Protein AF-A0A3B0TWB7-F1 (afdb_monomer_lite)

Sequence (152 aa):
MKLKLKNKLPFIIIITIITLISINYITKFNDFSLVLTNAEKLRKQHEYFLKNSPFKKTLSLTRKERIEQGLPPNKYYEREWELTMNPATGKPEPNKILALQKRLKNKSLSKRNPGDAVDNSWVDRGPNNVGGRTRIVLFDPNDATNKRVFAG

Foldseek 3Di:
DDDDDDPCVVVVVVVVVVVVVVVVVVVVVVVVPCPDDPVRVLVVQLVVLLVVPPCVVVVPDALVVCVVVVHHSDCVVVVVQSVQADSVPSGHDVVVVVVVVVVVVVVVPVPDDQCRDPVRHDDDDDDPPDDDDWDDKDFDPPDPVSPDIDTD

pLDDT: mean 86.31, std 11.99, range [40.97, 97.25]

Organism: NCBI:txid652676

Secondary structure (DSSP, 8-state):
--------HHHHHHHHHHHHHHHHHHHHHHHHT----HHHHHHHHHHHHHHT-TTTTGGG--HHHHHHTT--S--HHHHHHHHT--TTTSS--HHHHHHHHHHHHHH----PPTTSSGGG-----S-TT-------EEE-TT-TTS--EEE-

Radius of gyration: 33.61 Å; chains: 1; bounding box: 77×84×70 Å

Structure (mmCIF, N/CA/C/O backbone):
data_AF-A0A3B0TWB7-F1
#
_entry.id   AF-A0A3B0TWB7-F1
#
loop_
_atom_site.group_PDB
_atom_site.id
_atom_site.type_symbol
_atom_site.label_atom_id
_atom_site.label_alt_id
_atom_site.label_comp_id
_atom_site.label_asym_id
_atom_site.label_entity_id
_atom_site.label_seq_id
_atom_site.pdbx_PDB_ins_code
_atom_site.Cartn_x
_atom_site.Cartn_y
_atom_site.Cartn_z
_atom_site.occupancy
_atom_site.B_iso_or_equiv
_atom_site.auth_seq_id
_atom_site.auth_comp_id
_atom_site.auth_asym_id
_atom_site.auth_atom_id
_atom_site.pdbx_PDB_model_num
ATOM 1 N N . MET A 1 1 ? 52.097 52.383 41.045 1.00 40.97 1 MET A N 1
ATOM 2 C CA . MET A 1 1 ? 50.775 52.867 40.588 1.00 40.97 1 MET A CA 1
ATOM 3 C C . MET A 1 1 ? 49.817 51.674 40.521 1.00 40.97 1 MET A C 1
ATOM 5 O O . MET A 1 1 ? 49.903 50.894 39.586 1.00 40.97 1 MET A O 1
ATOM 9 N N . LYS A 1 2 ? 49.010 51.423 41.567 1.00 43.78 2 LYS A N 1
ATOM 10 C CA . LYS A 1 2 ? 48.137 50.232 41.645 1.00 43.78 2 LYS A CA 1
ATOM 11 C C . LYS A 1 2 ? 46.812 50.519 40.926 1.00 43.78 2 LYS A C 1
ATOM 13 O O . LYS A 1 2 ? 46.026 51.340 41.391 1.00 43.78 2 LYS A O 1
ATOM 18 N N . LEU A 1 3 ? 46.587 49.875 39.781 1.00 47.31 3 LEU A N 1
ATOM 19 C CA . LEU A 1 3 ? 45.337 49.954 39.021 1.00 47.31 3 LEU A CA 1
ATOM 20 C C . LEU A 1 3 ? 44.172 49.405 39.864 1.00 47.31 3 LEU A C 1
ATOM 22 O O . LEU A 1 3 ? 44.149 48.225 40.207 1.00 47.31 3 LEU A O 1
ATOM 26 N N . LYS A 1 4 ? 43.198 50.260 40.207 1.00 56.28 4 LYS A N 1
ATOM 27 C CA . LYS A 1 4 ? 41.945 49.847 40.859 1.00 56.28 4 LYS A CA 1
ATOM 28 C C . LYS A 1 4 ? 41.096 49.060 39.855 1.00 56.28 4 LYS A C 1
ATOM 30 O O . LYS A 1 4 ? 40.507 49.643 38.945 1.00 56.28 4 LYS A O 1
ATOM 35 N N . LEU A 1 5 ? 41.022 47.743 40.024 1.00 60.56 5 LEU A N 1
ATOM 36 C CA . LEU A 1 5 ? 40.057 46.896 39.325 1.00 60.56 5 LEU A CA 1
ATOM 37 C C . LEU A 1 5 ? 38.642 47.293 39.775 1.00 60.56 5 LEU A C 1
ATOM 39 O O . LEU A 1 5 ? 38.227 46.990 40.887 1.00 60.56 5 LEU A O 1
ATOM 43 N N . LYS A 1 6 ? 37.913 48.027 38.925 1.00 66.00 6 LYS A N 1
ATOM 44 C CA . LYS A 1 6 ? 36.485 48.323 39.130 1.00 66.00 6 LYS A CA 1
ATOM 45 C C . LYS A 1 6 ? 35.707 47.000 39.187 1.00 66.00 6 LYS A C 1
ATOM 47 O O . LYS A 1 6 ? 35.928 46.150 38.328 1.00 66.00 6 LYS A O 1
ATOM 52 N N . ASN A 1 7 ? 34.803 46.840 40.156 1.00 68.31 7 ASN A N 1
ATOM 53 C CA . ASN A 1 7 ? 33.986 45.635 40.363 1.00 68.31 7 ASN A CA 1
ATOM 54 C C . ASN A 1 7 ? 33.215 45.260 39.081 1.00 68.31 7 ASN A C 1
ATOM 56 O O . ASN A 1 7 ? 32.180 45.849 38.783 1.00 68.31 7 ASN A O 1
ATOM 60 N N . LYS A 1 8 ? 33.723 44.290 38.306 1.00 72.25 8 LYS A N 1
ATOM 61 C CA . LYS A 1 8 ? 33.143 43.863 37.014 1.00 72.25 8 LYS A CA 1
ATOM 62 C C . LYS A 1 8 ? 32.060 42.782 37.138 1.00 72.25 8 LYS A C 1
ATOM 64 O O . LYS A 1 8 ? 31.495 42.369 36.132 1.00 72.25 8 LYS A O 1
ATOM 69 N N . LEU A 1 9 ? 31.733 42.374 38.366 1.00 76.06 9 LEU A N 1
ATOM 70 C CA . LEU A 1 9 ? 30.672 41.416 38.698 1.00 76.06 9 LEU A CA 1
ATOM 71 C C . LEU A 1 9 ? 29.311 41.686 38.021 1.00 76.06 9 LEU A C 1
ATOM 73 O O . LEU A 1 9 ? 28.789 40.752 37.416 1.00 76.06 9 LEU A O 1
ATOM 77 N N . PRO A 1 10 ? 28.739 42.910 38.031 1.00 79.44 10 PRO A N 1
ATOM 78 C CA . PRO A 1 10 ? 27.436 43.138 37.399 1.00 79.44 10 PRO A CA 1
ATOM 79 C C . PRO A 1 10 ? 27.488 42.970 35.874 1.00 79.44 10 PRO A C 1
ATOM 81 O O . PRO A 1 10 ? 26.530 42.505 35.269 1.00 79.44 10 PRO A O 1
ATOM 84 N N . PHE A 1 11 ? 28.627 43.278 35.248 1.00 82.06 11 PHE A N 1
ATOM 85 C CA . PHE A 1 11 ? 28.814 43.110 33.807 1.00 82.06 11 PHE A CA 1
ATOM 86 C C . PHE A 1 11 ? 28.896 41.628 33.414 1.00 82.06 11 PHE A C 1
ATOM 88 O O . PHE A 1 11 ? 28.329 41.226 32.403 1.00 82.06 11 PHE A O 1
ATOM 95 N N . ILE A 1 12 ? 29.536 40.802 34.250 1.00 85.25 12 ILE A N 1
ATOM 96 C CA . ILE A 1 12 ? 29.606 39.347 34.054 1.00 85.25 12 ILE A CA 1
ATOM 97 C C . ILE A 1 12 ? 28.206 38.720 34.143 1.00 85.25 12 ILE A C 1
ATOM 99 O O . ILE A 1 12 ? 27.867 37.896 33.301 1.00 85.25 12 ILE A O 1
ATOM 103 N N . ILE A 1 13 ? 27.370 39.155 35.094 1.00 87.75 13 ILE A N 1
ATOM 104 C CA . ILE A 1 13 ? 25.992 38.652 35.262 1.00 87.75 13 ILE A CA 1
ATOM 105 C C . ILE A 1 13 ? 25.107 39.009 34.057 1.00 87.75 13 ILE A C 1
ATOM 107 O O . ILE A 1 13 ? 24.306 38.200 33.599 1.00 87.75 13 ILE A O 1
ATOM 111 N N . ILE A 1 14 ? 25.260 40.213 33.504 1.00 90.00 14 ILE A N 1
ATOM 112 C CA . ILE A 1 14 ? 24.505 40.623 32.311 1.00 90.00 14 ILE A CA 1
ATOM 113 C C . ILE A 1 14 ? 24.912 39.773 31.101 1.00 90.00 14 ILE A C 1
ATOM 115 O O . ILE A 1 14 ? 24.049 39.314 30.355 1.00 90.00 14 ILE A O 1
ATOM 119 N N . ILE A 1 15 ? 26.211 39.504 30.934 1.00 89.75 15 ILE A N 1
ATOM 120 C CA . ILE A 1 15 ? 26.707 38.645 29.851 1.00 89.75 15 ILE A CA 1
ATOM 121 C C . ILE A 1 15 ? 26.161 37.223 29.988 1.00 89.75 15 ILE A C 1
ATOM 123 O O . ILE A 1 15 ? 25.708 36.668 28.991 1.00 89.75 15 ILE A O 1
ATOM 127 N N . THR A 1 16 ? 26.148 36.640 31.191 1.00 89.12 16 THR A N 1
ATOM 128 C CA . THR A 1 16 ? 25.631 35.275 31.386 1.00 89.12 16 THR A CA 1
ATOM 129 C C . THR A 1 16 ? 24.128 35.170 31.139 1.00 89.12 16 THR A C 1
ATOM 131 O O . THR A 1 16 ? 23.659 34.156 30.631 1.00 89.12 16 THR A O 1
ATOM 134 N N . ILE A 1 17 ? 23.358 36.218 31.441 1.00 93.38 17 ILE A N 1
ATOM 135 C CA . ILE A 1 17 ? 21.926 36.271 31.118 1.00 93.38 17 ILE A CA 1
ATOM 136 C C . ILE A 1 17 ? 21.720 36.351 29.601 1.00 93.38 17 ILE A C 1
ATOM 138 O O . ILE A 1 17 ? 20.901 35.614 29.052 1.00 93.38 17 ILE A O 1
ATOM 142 N N . ILE A 1 18 ? 22.486 37.198 28.908 1.00 93.19 18 ILE A N 1
ATOM 143 C CA . ILE A 1 18 ? 22.403 37.337 27.447 1.00 93.19 18 ILE A CA 1
ATOM 144 C C . ILE A 1 18 ? 22.780 36.024 26.753 1.00 93.19 18 ILE A C 1
ATOM 146 O O . ILE A 1 18 ? 22.105 35.634 25.800 1.00 93.19 18 ILE A O 1
ATOM 150 N N . THR A 1 19 ? 23.805 35.312 27.235 1.00 90.69 19 THR A N 1
ATOM 151 C CA . THR A 1 19 ? 24.182 34.009 26.671 1.00 90.69 19 THR A CA 1
ATOM 152 C C . THR A 1 19 ? 23.124 32.940 26.932 1.00 90.69 19 THR A C 1
ATOM 154 O O . THR A 1 19 ? 22.844 32.142 26.044 1.00 90.69 19 THR A O 1
ATOM 157 N N . LEU A 1 20 ? 22.472 32.936 28.099 1.00 92.06 20 LEU A N 1
ATOM 158 C CA . LEU A 1 20 ? 21.366 32.009 28.364 1.00 92.06 20 LEU A CA 1
ATOM 159 C C . LEU A 1 20 ? 20.179 32.249 27.420 1.00 92.06 20 LEU A C 1
ATOM 161 O O . LEU A 1 20 ? 19.587 31.302 26.896 1.00 92.06 20 LEU A O 1
ATOM 165 N N . ILE A 1 21 ? 19.842 33.522 27.190 1.00 92.81 21 ILE A N 1
ATOM 166 C CA . ILE A 1 21 ? 18.754 33.922 26.292 1.00 92.81 21 ILE A CA 1
ATOM 167 C C . ILE A 1 21 ? 19.092 33.537 24.849 1.00 92.81 21 ILE A C 1
ATOM 169 O O . ILE A 1 21 ? 18.248 32.959 24.164 1.00 92.81 21 ILE A O 1
ATOM 173 N N . SER A 1 22 ? 20.317 33.799 24.387 1.00 88.44 22 SER A N 1
ATOM 174 C CA . SER A 1 22 ? 20.727 33.453 23.023 1.00 88.44 22 SER A CA 1
ATOM 175 C C . SER A 1 22 ? 20.748 31.941 22.792 1.00 88.44 22 SER A C 1
ATOM 177 O O . SER A 1 22 ? 20.265 31.490 21.755 1.00 88.44 22 SER A O 1
ATOM 179 N N . ILE A 1 23 ? 21.193 31.147 23.773 1.00 88.88 23 ILE A N 1
ATOM 180 C CA . ILE A 1 23 ? 21.118 29.679 23.720 1.00 88.88 23 ILE A CA 1
ATOM 181 C C . ILE A 1 23 ? 19.660 29.218 23.566 1.00 88.88 23 ILE A C 1
ATOM 183 O O . ILE A 1 23 ? 19.381 28.384 22.708 1.00 88.88 23 ILE A O 1
ATOM 187 N N . ASN A 1 24 ? 18.716 29.787 24.328 1.00 86.31 24 ASN A N 1
ATOM 188 C CA . ASN A 1 24 ? 17.293 29.431 24.225 1.00 86.31 24 ASN A CA 1
ATOM 189 C C . ASN A 1 24 ? 16.679 29.799 22.861 1.00 86.31 24 ASN A C 1
ATOM 191 O O . ASN A 1 24 ? 15.836 29.074 22.334 1.00 86.31 24 ASN A O 1
ATOM 195 N N . TYR A 1 25 ? 17.103 30.919 22.274 1.00 87.31 25 TYR A N 1
ATOM 196 C CA . TYR A 1 25 ? 16.681 31.306 20.928 1.00 87.31 25 TYR A CA 1
ATOM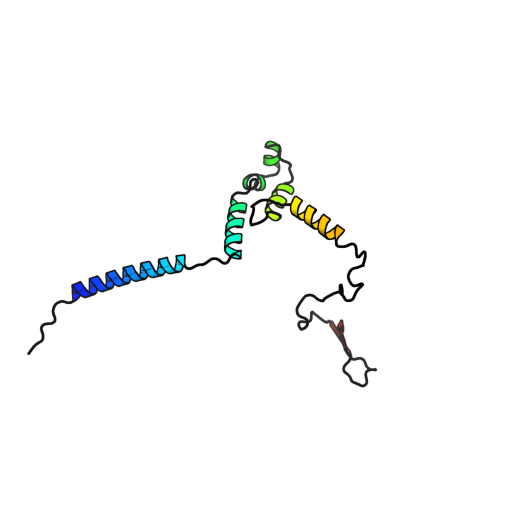 197 C C . TYR A 1 25 ? 17.237 30.360 19.857 1.00 87.31 25 TYR A C 1
ATOM 199 O O . TYR A 1 25 ? 16.494 29.960 18.962 1.00 87.31 25 TYR A O 1
ATOM 207 N N . ILE A 1 26 ? 18.510 29.963 19.961 1.00 81.75 26 ILE A N 1
ATOM 208 C CA . ILE A 1 26 ? 19.154 29.046 19.008 1.00 81.75 26 ILE A CA 1
ATOM 209 C C . ILE A 1 26 ? 18.497 27.660 19.047 1.00 81.75 26 ILE A C 1
ATOM 211 O O . ILE A 1 26 ? 18.241 27.082 17.991 1.00 81.75 26 ILE A O 1
ATOM 215 N N . THR A 1 27 ? 18.170 27.135 20.234 1.00 75.94 27 THR A N 1
ATOM 216 C CA . THR A 1 27 ? 17.497 25.829 20.343 1.00 75.94 27 THR A CA 1
ATOM 217 C C . THR A 1 27 ? 16.109 25.850 19.702 1.00 75.94 27 THR A C 1
ATOM 219 O O . THR A 1 27 ? 15.804 24.973 18.899 1.00 75.94 27 THR A O 1
ATOM 222 N N . LYS A 1 28 ? 15.306 26.896 19.942 1.00 72.75 28 LYS A N 1
ATOM 223 C CA . LYS A 1 28 ? 13.991 27.061 19.292 1.00 72.75 28 LYS A CA 1
ATOM 224 C C . LYS A 1 28 ? 14.082 27.285 17.779 1.00 72.75 28 LYS A C 1
ATOM 226 O O . LYS A 1 28 ? 13.198 26.852 17.044 1.00 72.75 28 LYS A O 1
ATOM 231 N N . PHE A 1 29 ? 15.123 27.968 17.303 1.00 71.00 29 PHE A N 1
ATOM 232 C CA . PHE A 1 29 ? 15.331 28.202 15.872 1.00 71.00 29 PHE A CA 1
ATOM 233 C C . PHE A 1 29 ? 15.679 26.908 15.121 1.00 71.00 29 PHE A C 1
ATOM 235 O O . PHE A 1 29 ? 15.183 26.686 14.017 1.00 71.00 29 PHE A O 1
ATOM 242 N N . ASN A 1 30 ? 16.468 26.022 15.737 1.00 61.38 30 ASN A N 1
ATOM 243 C CA . ASN A 1 30 ? 16.783 24.711 15.164 1.00 61.38 30 ASN A CA 1
ATOM 244 C C . ASN A 1 30 ? 15.559 23.785 15.081 1.00 61.38 30 ASN A C 1
ATOM 246 O O . ASN A 1 30 ? 15.433 23.041 14.112 1.00 61.38 30 ASN A O 1
ATOM 250 N N . ASP A 1 31 ? 14.622 23.870 16.027 1.00 60.62 31 ASP A N 1
ATOM 251 C CA . ASP A 1 31 ? 13.357 23.125 15.940 1.00 60.62 31 ASP A CA 1
ATOM 252 C C . ASP A 1 31 ? 12.472 23.610 14.773 1.00 60.62 31 ASP A C 1
ATOM 254 O O . ASP A 1 31 ? 11.747 22.823 14.160 1.00 60.62 31 ASP A O 1
ATOM 258 N N . PHE A 1 32 ? 12.548 24.901 14.426 1.00 59.62 32 PHE A N 1
ATOM 259 C CA . PHE A 1 32 ? 11.792 25.499 13.320 1.00 59.62 32 PHE A CA 1
ATOM 260 C C . PHE A 1 32 ? 12.385 25.176 11.937 1.00 59.62 32 PHE A C 1
ATOM 262 O O . PHE A 1 32 ? 11.650 25.111 10.951 1.00 59.62 32 PHE A O 1
ATOM 269 N N . SER A 1 33 ? 13.699 24.945 11.846 1.00 55.75 33 SER A N 1
ATOM 270 C CA . SER A 1 33 ? 14.398 24.707 10.574 1.00 55.75 33 SER A CA 1
ATOM 271 C C . SER A 1 33 ? 14.295 23.270 10.046 1.00 55.75 33 SER A C 1
ATOM 273 O O . SER A 1 33 ? 14.829 22.977 8.974 1.00 55.75 33 SER A O 1
ATOM 275 N N . LEU A 1 34 ? 13.544 22.387 10.718 1.00 60.06 34 LEU A N 1
ATOM 276 C CA . LEU A 1 34 ? 13.144 21.080 10.188 1.00 60.06 34 LEU A CA 1
ATOM 277 C C . LEU A 1 34 ? 12.151 21.257 9.028 1.00 60.06 34 LEU A C 1
ATOM 279 O O . LEU A 1 34 ? 10.943 21.037 9.154 1.00 60.06 34 LEU A O 1
ATOM 283 N N . VAL A 1 35 ? 12.668 21.655 7.864 1.00 66.50 35 VAL A N 1
ATOM 284 C CA . VAL A 1 35 ? 11.946 21.624 6.594 1.00 66.50 35 VAL A CA 1
ATOM 285 C C . VAL A 1 35 ? 11.651 20.162 6.284 1.00 66.50 35 VAL A C 1
ATOM 287 O O . VAL A 1 35 ? 12.447 19.464 5.663 1.00 66.50 35 VAL A O 1
ATOM 290 N N . LEU A 1 36 ? 10.496 19.689 6.756 1.00 71.75 36 LEU A N 1
ATOM 291 C CA . LEU A 1 36 ? 10.021 18.341 6.474 1.00 71.75 36 LEU A CA 1
ATOM 292 C C . LEU A 1 36 ? 10.003 18.135 4.964 1.00 71.75 36 LEU A C 1
ATOM 294 O O . LEU A 1 36 ? 9.422 18.936 4.215 1.00 71.75 36 LEU A O 1
ATOM 298 N N . THR A 1 37 ? 10.606 17.037 4.530 1.00 84.94 37 THR A N 1
ATOM 299 C CA . THR A 1 37 ? 10.509 16.591 3.145 1.00 84.94 37 THR A CA 1
ATOM 300 C C . THR A 1 37 ? 9.034 16.424 2.776 1.00 84.94 37 THR A C 1
ATOM 302 O O . THR A 1 37 ? 8.175 16.160 3.625 1.00 84.94 37 THR A O 1
ATOM 305 N N . ASN A 1 38 ? 8.704 16.550 1.489 1.00 86.50 38 ASN A N 1
ATOM 306 C CA . ASN A 1 38 ? 7.324 16.356 1.030 1.00 86.50 38 ASN A CA 1
ATOM 307 C C . ASN A 1 38 ? 6.764 14.984 1.457 1.00 86.50 38 ASN A C 1
ATOM 309 O O . ASN A 1 38 ? 5.586 14.877 1.793 1.00 86.50 38 ASN A O 1
ATOM 313 N N . ALA A 1 39 ? 7.621 13.959 1.526 1.00 88.44 39 ALA A N 1
ATOM 314 C CA . ALA A 1 39 ? 7.264 12.631 2.010 1.00 88.44 39 ALA A CA 1
ATOM 315 C C . ALA A 1 39 ? 6.906 12.620 3.506 1.00 88.44 39 ALA A C 1
ATOM 317 O O . ALA A 1 39 ? 5.908 12.016 3.893 1.00 88.44 39 ALA A O 1
ATOM 318 N N . GLU A 1 40 ? 7.668 13.302 4.362 1.00 91.50 40 GLU A N 1
ATOM 319 C CA . GLU A 1 40 ? 7.366 13.360 5.797 1.00 91.50 40 GLU A CA 1
ATOM 320 C C . GLU A 1 40 ? 6.112 14.185 6.093 1.00 91.50 40 GLU A C 1
ATOM 322 O O . GLU A 1 40 ? 5.321 13.801 6.955 1.00 91.50 40 GLU A O 1
ATOM 327 N N . LYS A 1 41 ? 5.883 15.276 5.349 1.00 92.06 41 LYS A N 1
ATOM 328 C CA . LYS A 1 41 ? 4.624 16.038 5.422 1.00 92.06 41 LYS A CA 1
ATOM 329 C C . LYS A 1 41 ? 3.432 15.140 5.099 1.00 92.06 41 LYS A C 1
ATOM 331 O O . LYS A 1 41 ? 2.472 15.094 5.866 1.00 92.06 41 LYS A O 1
ATOM 336 N N . LEU A 1 42 ? 3.536 14.370 4.015 1.00 94.38 42 LEU A N 1
ATOM 337 C CA . LEU A 1 42 ? 2.499 13.433 3.595 1.00 94.38 42 LEU A CA 1
ATOM 338 C C . LEU A 1 42 ? 2.283 12.309 4.623 1.00 94.38 42 LEU A C 1
ATOM 340 O O . LEU A 1 42 ? 1.146 11.931 4.890 1.00 94.38 42 LEU A O 1
ATOM 344 N N . ARG A 1 43 ? 3.350 11.810 5.262 1.00 94.31 43 ARG A N 1
ATOM 345 C CA . ARG A 1 43 ? 3.247 10.820 6.350 1.00 94.31 43 ARG A CA 1
ATOM 346 C C . ARG A 1 43 ? 2.532 11.381 7.575 1.00 94.31 43 ARG A C 1
ATOM 348 O O . ARG A 1 43 ? 1.644 10.711 8.091 1.00 94.31 43 ARG A O 1
ATOM 355 N N . LYS A 1 44 ? 2.867 12.601 8.011 1.00 95.00 44 LYS A N 1
ATOM 356 C CA . LYS A 1 44 ? 2.175 13.270 9.129 1.00 95.00 44 LYS A CA 1
ATOM 357 C C . LYS A 1 44 ? 0.694 13.489 8.821 1.00 95.00 44 LYS A C 1
ATOM 359 O O . LYS A 1 44 ? -0.160 13.261 9.674 1.00 95.00 44 LYS A O 1
ATOM 364 N N . GLN A 1 45 ? 0.383 13.887 7.590 1.00 95.81 45 GLN A N 1
ATOM 365 C CA . GLN A 1 45 ? -0.994 14.045 7.132 1.00 95.81 45 GLN A CA 1
ATOM 366 C C . GLN A 1 45 ? -1.752 12.708 7.136 1.00 95.81 45 GLN A C 1
ATOM 368 O O . GLN A 1 45 ? -2.867 12.626 7.648 1.00 95.81 45 GLN A O 1
ATOM 373 N N . HIS A 1 46 ? -1.132 11.640 6.634 1.00 96.56 46 HIS A N 1
ATOM 374 C CA . HIS A 1 46 ? -1.724 10.307 6.660 1.00 96.56 46 HIS A CA 1
ATOM 375 C C . HIS A 1 46 ? -1.934 9.786 8.088 1.00 96.56 46 HIS A C 1
ATOM 377 O O . HIS A 1 46 ? -2.989 9.238 8.393 1.00 96.56 46 HIS A O 1
ATOM 383 N N . GLU A 1 47 ? -0.977 10.015 8.990 1.00 96.50 47 GLU A N 1
ATOM 384 C CA . GLU A 1 47 ? -1.110 9.673 10.408 1.00 96.50 47 GLU A CA 1
ATOM 385 C C . GLU A 1 47 ? -2.315 10.379 11.043 1.00 96.50 47 GLU A C 1
ATOM 387 O O . GLU A 1 47 ? -3.092 9.759 11.774 1.00 96.50 47 GLU A O 1
ATOM 392 N N . TYR A 1 48 ? -2.510 11.662 10.728 1.00 96.81 48 TYR A N 1
ATOM 393 C CA . TYR A 1 48 ? -3.694 12.400 11.152 1.00 96.81 48 TYR A CA 1
ATOM 394 C C . TYR A 1 48 ? -4.984 11.756 10.618 1.00 96.81 48 TYR A C 1
ATOM 396 O O . TYR A 1 48 ? -5.930 11.572 11.386 1.00 96.81 48 TYR A O 1
ATOM 404 N N . PHE A 1 49 ? -5.031 11.347 9.348 1.00 97.25 49 PHE A N 1
ATOM 405 C CA . PHE A 1 49 ? -6.203 10.666 8.788 1.00 97.25 49 PHE A CA 1
ATOM 406 C C . PHE A 1 49 ? -6.486 9.310 9.444 1.00 97.25 49 PHE A C 1
ATOM 408 O O . PHE A 1 49 ? -7.641 9.011 9.733 1.00 97.25 49 PHE A O 1
ATOM 415 N N . LEU A 1 50 ? -5.456 8.523 9.765 1.00 95.00 50 LEU A N 1
ATOM 416 C CA . LEU A 1 50 ? -5.613 7.248 10.475 1.00 95.00 50 LEU A CA 1
ATOM 417 C C . LEU A 1 50 ? -6.132 7.432 11.908 1.00 95.00 50 LEU A C 1
ATOM 419 O O . LEU A 1 50 ? -6.912 6.614 12.402 1.00 95.00 50 LEU A O 1
ATOM 423 N N . LYS A 1 51 ? -5.719 8.505 12.595 1.00 95.31 51 LYS A N 1
ATOM 424 C CA . LYS A 1 51 ? -6.242 8.845 13.931 1.00 95.31 51 LYS A CA 1
ATOM 425 C C . LYS A 1 51 ? -7.712 9.265 13.878 1.00 95.31 51 LYS A C 1
ATOM 427 O O . LYS A 1 51 ? -8.462 8.927 14.788 1.00 95.31 51 LYS A O 1
ATOM 432 N N . ASN A 1 52 ? -8.120 9.939 12.803 1.00 95.38 52 ASN A N 1
ATOM 433 C CA . ASN A 1 52 ? -9.474 10.468 12.604 1.00 95.38 52 ASN A CA 1
ATOM 434 C C . ASN A 1 52 ? -10.323 9.619 11.639 1.00 95.38 52 ASN A C 1
ATOM 436 O O . ASN A 1 52 ? -11.276 10.115 11.039 1.00 95.38 52 ASN A O 1
ATOM 440 N N . SER A 1 53 ? -9.976 8.341 11.470 1.00 94.38 53 SER A N 1
ATOM 441 C CA . SER A 1 53 ? -10.702 7.420 10.596 1.00 94.38 53 SER A CA 1
ATOM 442 C C . SER A 1 53 ? -12.146 7.216 11.081 1.00 94.38 53 SER A C 1
ATOM 444 O O . SER A 1 53 ? -12.366 7.042 12.286 1.00 94.38 53 SER A O 1
ATOM 446 N N . PRO A 1 54 ? -13.138 7.158 10.169 1.00 93.44 54 PRO A N 1
ATOM 447 C CA . PRO A 1 54 ? -14.538 6.922 10.532 1.00 93.44 54 PRO A CA 1
ATOM 448 C C . PRO A 1 54 ? -14.752 5.568 11.223 1.00 93.44 54 PRO A C 1
ATOM 450 O O . PRO A 1 54 ? -15.699 5.412 11.990 1.00 93.44 54 PRO A O 1
ATOM 453 N N . PHE A 1 55 ? -13.854 4.604 10.998 1.00 94.69 55 PHE A N 1
ATOM 454 C CA . PHE A 1 55 ? -13.963 3.246 11.527 1.00 94.69 55 PHE A CA 1
ATOM 455 C C . PHE A 1 55 ? -13.095 2.994 12.763 1.00 94.69 55 PHE A C 1
ATOM 457 O O . PHE A 1 55 ? -13.065 1.881 13.286 1.00 94.69 55 PHE A O 1
ATOM 464 N N . LYS A 1 56 ? -12.413 4.021 13.292 1.00 93.25 56 LYS A N 1
ATOM 465 C CA . LYS A 1 56 ? -11.469 3.845 14.405 1.00 93.25 56 LYS A CA 1
ATOM 466 C C . LYS A 1 56 ? -12.115 3.205 15.637 1.00 93.25 56 LYS A C 1
ATOM 468 O O . LYS A 1 56 ? -11.506 2.354 16.279 1.00 93.25 56 LYS A O 1
ATOM 473 N N . LYS A 1 57 ? -13.355 3.606 15.937 1.00 92.75 57 LYS A N 1
ATOM 474 C CA . LYS A 1 57 ? -14.150 3.089 17.062 1.00 92.75 57 LYS A CA 1
ATOM 475 C C . LYS A 1 57 ? -14.761 1.718 16.767 1.00 92.75 57 LYS A C 1
ATOM 477 O O . LYS A 1 57 ? -14.803 0.870 17.649 1.00 92.75 57 LYS A O 1
ATOM 482 N N . THR A 1 58 ? -15.223 1.478 15.540 1.00 93.00 58 THR A N 1
ATOM 483 C CA . THR A 1 58 ? -15.893 0.220 15.166 1.00 93.00 58 THR A CA 1
ATOM 484 C C . THR A 1 58 ? -14.905 -0.936 14.987 1.00 93.00 58 THR A C 1
ATOM 486 O O . THR A 1 58 ? -15.258 -2.095 15.218 1.00 93.00 58 THR A O 1
ATOM 489 N N . LEU A 1 59 ? -13.647 -0.634 14.646 1.00 92.06 59 LEU A N 1
ATOM 490 C CA . LEU A 1 59 ? -12.563 -1.609 14.495 1.00 92.06 59 LEU A CA 1
ATOM 491 C C . LEU A 1 59 ? -12.128 -2.267 15.812 1.00 92.06 59 LEU A C 1
ATOM 493 O O . LEU A 1 59 ? -11.627 -3.401 15.776 1.00 92.06 59 LEU A O 1
ATOM 497 N N . SER A 1 60 ? -12.299 -1.581 16.948 1.00 93.12 60 SER A N 1
ATOM 498 C CA . SER A 1 60 ? -11.981 -2.101 18.286 1.00 93.12 60 SER A CA 1
ATOM 499 C C . SER A 1 60 ? -13.088 -2.960 18.894 1.00 93.12 60 SER A C 1
ATOM 501 O O . SER A 1 60 ? -12.819 -3.681 19.849 1.00 93.12 60 SER A O 1
ATOM 503 N N . LEU A 1 61 ? -14.303 -2.914 18.343 1.00 94.75 61 LEU A N 1
ATOM 504 C CA . LEU A 1 61 ? -15.437 -3.669 18.869 1.00 94.75 61 LEU A CA 1
ATOM 505 C C . LEU A 1 61 ? -15.249 -5.178 18.686 1.00 94.75 61 LEU A C 1
ATOM 507 O O . LEU A 1 61 ? -14.744 -5.664 17.664 1.00 94.75 61 LEU A O 1
ATOM 511 N N . THR A 1 62 ? -15.724 -5.925 19.672 1.00 94.94 62 THR A N 1
ATOM 512 C CA . THR A 1 62 ? -15.856 -7.377 19.618 1.00 94.94 62 THR A CA 1
ATOM 513 C C . THR A 1 62 ? -17.010 -7.785 18.702 1.00 94.94 62 THR A C 1
ATOM 515 O O . THR A 1 62 ? -17.886 -6.997 18.348 1.00 94.94 62 THR A O 1
ATOM 518 N N . ARG A 1 63 ? -17.052 -9.066 18.317 1.00 94.19 63 ARG A N 1
ATOM 519 C CA . ARG A 1 63 ? -18.132 -9.595 17.472 1.00 94.19 63 ARG A CA 1
ATOM 520 C C . ARG A 1 63 ? -19.524 -9.376 18.083 1.00 94.19 63 ARG A C 1
ATOM 522 O O . ARG A 1 63 ? -20.454 -9.127 17.326 1.00 94.19 63 ARG A O 1
ATOM 529 N N . LYS A 1 64 ? -19.663 -9.487 19.410 1.00 95.88 64 LYS A N 1
ATOM 530 C CA . LYS A 1 64 ? -20.950 -9.337 20.112 1.00 95.88 64 LYS A CA 1
ATOM 531 C C . LYS A 1 64 ? -21.446 -7.890 20.057 1.00 95.88 64 LYS A C 1
ATOM 533 O O . LYS A 1 64 ? -22.516 -7.652 19.513 1.00 95.88 64 LYS A O 1
ATOM 538 N N . GLU A 1 65 ? -20.609 -6.942 20.473 1.00 96.06 65 GLU A N 1
ATOM 539 C CA . GLU A 1 65 ? -20.923 -5.502 20.458 1.00 96.06 65 GLU A CA 1
ATOM 540 C C . GLU A 1 65 ? -21.271 -5.001 19.049 1.00 96.06 65 GLU A C 1
ATOM 542 O O . GLU A 1 65 ? -22.149 -4.162 18.871 1.00 96.06 65 GLU A O 1
ATOM 547 N N . ARG A 1 66 ? -20.610 -5.540 18.015 1.00 95.62 66 ARG A N 1
ATOM 548 C CA . ARG A 1 66 ? -20.932 -5.214 16.618 1.00 95.62 66 ARG A CA 1
ATOM 549 C C . ARG A 1 66 ? -22.338 -5.659 16.239 1.00 95.62 66 ARG A C 1
ATOM 551 O O . ARG A 1 66 ? -23.069 -4.873 15.650 1.00 95.62 66 ARG A O 1
ATOM 558 N N . ILE A 1 67 ? -22.713 -6.890 16.585 1.00 96.12 67 ILE A N 1
ATOM 559 C CA . ILE A 1 67 ? -24.053 -7.419 16.301 1.00 96.12 67 ILE A CA 1
ATOM 560 C C . ILE A 1 67 ? -25.116 -6.593 17.036 1.00 96.12 67 ILE A C 1
ATOM 562 O O . ILE A 1 67 ? -26.125 -6.242 16.433 1.00 96.12 67 ILE A O 1
ATOM 566 N N . GLU A 1 68 ? -24.863 -6.221 18.292 1.00 97.00 68 GLU A N 1
ATOM 567 C CA . GLU A 1 68 ? -25.752 -5.361 19.089 1.00 97.00 68 GLU A CA 1
ATOM 568 C C . GLU A 1 68 ? -25.957 -3.975 18.455 1.00 97.00 68 GLU A C 1
ATOM 570 O O . GLU A 1 68 ? -27.051 -3.423 18.510 1.00 97.00 68 GLU A O 1
ATOM 575 N N . GLN A 1 69 ? -24.930 -3.436 17.794 1.00 94.75 69 GLN A N 1
ATOM 576 C CA . GLN A 1 69 ? -24.991 -2.166 17.061 1.00 94.75 69 GLN A CA 1
ATOM 577 C C . GLN A 1 69 ? -25.500 -2.304 15.613 1.00 94.75 69 GLN A C 1
ATOM 579 O O . GLN A 1 69 ? -25.476 -1.331 14.861 1.00 94.75 69 GLN A O 1
ATOM 584 N N . GLY A 1 70 ? -25.925 -3.499 15.186 1.00 94.94 70 GLY A N 1
ATOM 585 C CA . GLY A 1 70 ? -26.368 -3.757 13.810 1.00 94.94 70 GLY A CA 1
ATOM 586 C C . GLY A 1 70 ? -25.239 -3.746 12.770 1.00 94.94 70 GLY A C 1
ATOM 587 O O . GLY A 1 70 ? -25.496 -3.661 11.570 1.00 94.94 70 GLY A O 1
ATOM 588 N N . LEU A 1 71 ? -23.982 -3.831 13.209 1.00 95.19 71 LEU A N 1
ATOM 589 C CA . LEU A 1 71 ? -22.810 -3.908 12.344 1.00 95.19 71 LEU A CA 1
ATOM 590 C C . LEU A 1 71 ? -22.530 -5.358 11.921 1.00 95.19 71 LEU A C 1
ATOM 592 O O . LEU A 1 71 ? -22.762 -6.302 12.683 1.00 95.19 71 LEU A O 1
ATOM 596 N N . PRO A 1 72 ? -21.941 -5.568 10.729 1.00 94.44 72 PRO A N 1
ATOM 597 C CA . PRO A 1 72 ? -21.544 -6.900 10.301 1.00 94.44 72 PRO A CA 1
ATOM 598 C C . PRO A 1 72 ? -20.494 -7.485 11.260 1.00 94.44 72 PRO A C 1
ATOM 600 O O . PRO A 1 72 ? -19.593 -6.763 11.703 1.00 94.44 72 PRO A O 1
ATOM 603 N N . PRO A 1 73 ? -20.528 -8.800 11.547 1.00 90.81 73 PRO A N 1
ATOM 604 C CA . PRO A 1 73 ? -19.584 -9.429 12.473 1.00 90.81 73 PRO A CA 1
ATOM 605 C C . PRO A 1 73 ? -18.134 -9.376 11.968 1.00 90.81 73 PRO A C 1
ATOM 607 O O . PRO A 1 73 ? -17.202 -9.389 12.771 1.00 90.81 73 PRO A O 1
ATOM 610 N N . ASN A 1 74 ? -17.933 -9.302 10.648 1.00 93.88 74 ASN A N 1
ATOM 611 C CA . ASN A 1 74 ? -16.620 -9.158 10.028 1.00 93.88 74 ASN A CA 1
ATOM 612 C C . ASN A 1 74 ? -16.306 -7.678 9.744 1.00 93.88 74 ASN A C 1
ATOM 614 O O . ASN A 1 74 ? -17.046 -7.008 9.030 1.00 93.88 74 ASN A O 1
ATOM 618 N N . LYS A 1 75 ? -15.162 -7.201 10.248 1.00 94.25 75 LYS A N 1
ATOM 619 C CA . LYS A 1 75 ? -14.644 -5.832 10.067 1.00 94.25 75 LYS A CA 1
ATOM 620 C C . LYS A 1 75 ? -13.769 -5.638 8.819 1.00 94.25 75 LYS A C 1
ATOM 622 O O . LYS A 1 75 ? -13.005 -4.682 8.745 1.00 94.25 75 LYS A O 1
ATOM 627 N N . TYR A 1 76 ? -13.825 -6.571 7.868 1.00 95.38 76 TYR A N 1
ATOM 628 C CA . TYR A 1 76 ? -12.975 -6.591 6.674 1.00 95.38 76 TYR A CA 1
ATOM 629 C C . TYR A 1 76 ? -12.995 -5.264 5.900 1.00 95.38 76 TYR A C 1
ATOM 631 O O . TYR A 1 76 ? -11.954 -4.635 5.765 1.00 95.38 76 TYR A O 1
ATOM 639 N N . TYR A 1 77 ? -14.167 -4.784 5.473 1.00 94.25 77 TYR A N 1
ATOM 640 C CA . TYR A 1 77 ? -14.261 -3.562 4.661 1.00 94.25 77 TYR A CA 1
ATOM 641 C C . TYR A 1 77 ? -13.813 -2.294 5.399 1.00 94.25 77 TYR A C 1
ATOM 643 O O . TYR A 1 77 ? -13.237 -1.396 4.792 1.00 94.25 77 TYR A O 1
ATOM 651 N N . GLU A 1 78 ? -14.025 -2.237 6.714 1.00 94.94 78 GLU A N 1
ATOM 652 C CA . GLU A 1 78 ? -13.545 -1.142 7.565 1.00 94.94 78 GLU A CA 1
ATOM 653 C C . GLU A 1 78 ? -12.013 -1.116 7.634 1.00 94.94 78 GLU A C 1
ATOM 655 O O . GLU A 1 78 ? -11.401 -0.051 7.610 1.00 94.94 78 GLU A O 1
ATOM 660 N N . ARG A 1 79 ? -11.380 -2.294 7.676 1.00 95.00 79 ARG A N 1
ATOM 661 C CA . ARG A 1 79 ? -9.920 -2.420 7.631 1.00 95.00 79 ARG A CA 1
ATOM 662 C C . ARG A 1 79 ? -9.377 -2.047 6.257 1.00 95.00 79 ARG A C 1
ATOM 664 O O . ARG A 1 79 ? -8.419 -1.286 6.172 1.00 95.00 79 ARG A O 1
ATOM 671 N N . GLU A 1 80 ? -10.002 -2.551 5.195 1.00 95.69 80 GLU A N 1
ATOM 672 C CA . GLU A 1 80 ? -9.617 -2.231 3.818 1.00 95.69 80 GLU A CA 1
ATOM 673 C C . GLU A 1 80 ? -9.692 -0.729 3.545 1.00 95.69 80 GLU A C 1
ATOM 675 O O . GLU A 1 80 ? -8.843 -0.193 2.836 1.00 95.69 80 GLU A O 1
ATOM 680 N N . TRP A 1 81 ? -10.646 -0.019 4.152 1.00 95.75 81 TRP A N 1
ATOM 681 C CA . TRP A 1 81 ? -10.710 1.437 4.067 1.00 95.75 81 TRP A CA 1
ATOM 682 C C . TRP A 1 81 ? -9.430 2.115 4.566 1.00 95.75 81 TRP A C 1
ATOM 684 O O . TRP A 1 81 ? -8.911 3.000 3.890 1.00 95.75 81 TRP A O 1
ATOM 694 N N . GLU A 1 82 ? -8.907 1.711 5.728 1.00 94.56 82 GLU A N 1
ATOM 695 C CA . GLU A 1 82 ? -7.673 2.284 6.284 1.00 94.56 82 GLU A CA 1
ATOM 696 C C . GLU A 1 82 ? -6.435 1.859 5.487 1.00 94.56 82 GLU A C 1
ATOM 698 O O . GLU A 1 82 ? -5.548 2.676 5.253 1.00 94.56 82 GLU A O 1
ATOM 703 N N . LEU A 1 83 ? -6.402 0.609 5.013 1.00 95.19 83 LEU A N 1
ATOM 704 C CA . LEU A 1 83 ? -5.286 0.053 4.241 1.00 95.19 83 LEU A CA 1
ATOM 705 C C . LEU A 1 83 ? -5.159 0.644 2.831 1.00 95.19 83 LEU A C 1
ATOM 707 O O . LEU A 1 83 ? -4.050 0.799 2.325 1.00 95.19 83 LEU A O 1
ATOM 711 N N . THR A 1 84 ? -6.281 0.973 2.192 1.00 95.69 84 THR A N 1
ATOM 712 C CA . THR A 1 84 ? -6.322 1.502 0.814 1.00 95.69 84 THR A CA 1
ATOM 713 C C . THR A 1 84 ? -6.478 3.024 0.758 1.00 95.69 84 THR A C 1
ATOM 715 O O . THR A 1 84 ? -6.628 3.608 -0.320 1.00 95.69 84 THR A O 1
ATOM 718 N N . MET A 1 85 ? -6.446 3.682 1.918 1.00 95.69 85 MET A N 1
ATOM 719 C CA . MET A 1 85 ? -6.583 5.123 2.051 1.00 95.69 85 MET A CA 1
ATOM 720 C C . MET A 1 85 ? -5.462 5.860 1.313 1.00 95.69 85 MET A C 1
ATOM 722 O O . MET A 1 85 ? -4.278 5.629 1.556 1.00 95.69 85 MET A O 1
ATOM 726 N N . ASN A 1 86 ? -5.822 6.826 0.468 1.00 96.06 86 ASN A N 1
ATOM 727 C CA . ASN A 1 86 ? -4.833 7.715 -0.125 1.00 96.06 86 ASN A CA 1
ATOM 728 C C . ASN A 1 86 ? -4.282 8.670 0.961 1.00 96.06 86 ASN A C 1
ATOM 730 O O . ASN A 1 86 ? -5.064 9.413 1.564 1.00 96.06 86 ASN A O 1
ATOM 734 N N . PRO A 1 87 ? -2.957 8.713 1.202 1.00 95.56 87 PRO A N 1
ATOM 735 C CA . PRO A 1 87 ? -2.358 9.549 2.243 1.00 95.56 87 PRO A CA 1
ATOM 736 C C . PRO A 1 87 ? -2.546 11.058 2.023 1.00 95.56 87 PRO A C 1
ATOM 738 O O . PRO A 1 87 ? -2.465 11.821 2.981 1.00 95.56 87 PRO A O 1
ATOM 741 N N . ALA A 1 88 ? -2.841 11.495 0.793 1.00 94.94 88 ALA A N 1
ATOM 742 C CA . ALA A 1 88 ? -3.112 12.895 0.470 1.00 94.94 88 ALA A CA 1
ATOM 743 C C . ALA A 1 88 ? -4.577 13.303 0.709 1.00 94.94 88 ALA A C 1
ATOM 745 O O . ALA A 1 88 ? -4.840 14.459 1.032 1.00 94.94 88 ALA A O 1
ATOM 746 N N . THR A 1 89 ? -5.538 12.388 0.543 1.00 94.50 89 THR A N 1
ATOM 747 C CA . THR A 1 89 ? -6.980 12.718 0.594 1.00 94.50 89 THR A CA 1
ATOM 748 C C . THR A 1 89 ? -7.721 12.099 1.777 1.00 94.50 89 THR A C 1
ATOM 750 O O . THR A 1 89 ? -8.850 12.496 2.063 1.00 94.50 89 THR A O 1
ATOM 753 N N . GLY A 1 90 ? -7.111 11.138 2.475 1.00 95.06 90 GLY A N 1
ATOM 754 C CA . GLY A 1 90 ? -7.695 10.482 3.644 1.00 95.06 90 GLY A CA 1
ATOM 755 C C . GLY A 1 90 ? -8.842 9.526 3.314 1.00 95.06 90 GLY A C 1
ATOM 756 O O . GLY A 1 90 ? -9.576 9.113 4.211 1.00 95.06 90 GLY A O 1
ATOM 757 N N . LYS A 1 91 ? -9.026 9.176 2.034 1.00 95.06 91 LYS A N 1
ATOM 758 C CA . LYS A 1 91 ? -10.088 8.277 1.564 1.00 95.06 91 LYS A CA 1
ATOM 759 C C . LYS A 1 91 ? -9.559 7.319 0.490 1.00 95.06 91 LYS A C 1
ATOM 761 O O . LYS A 1 91 ? -8.649 7.694 -0.254 1.00 95.06 91 LYS A O 1
ATOM 766 N N . PRO A 1 92 ? -10.109 6.101 0.374 1.00 95.69 92 PRO A N 1
ATOM 767 C CA . PRO A 1 92 ? -9.869 5.236 -0.776 1.00 95.69 92 PRO A CA 1
ATOM 768 C C . PRO A 1 92 ? -10.386 5.873 -2.071 1.00 95.69 92 PRO A C 1
ATOM 770 O O . PRO A 1 92 ? -11.430 6.526 -2.083 1.00 95.69 92 PRO A O 1
ATOM 773 N N . GLU A 1 93 ? -9.686 5.656 -3.185 1.00 96.12 93 GLU A N 1
ATOM 774 C CA . GLU A 1 93 ? -10.041 6.237 -4.492 1.00 96.12 93 GLU A CA 1
ATOM 775 C C . GLU A 1 93 ? -10.232 5.161 -5.583 1.00 96.12 93 GLU A C 1
ATOM 777 O O . GLU A 1 93 ? -9.569 5.205 -6.627 1.00 96.12 93 GLU A O 1
ATOM 782 N N . PRO A 1 94 ? -11.158 4.194 -5.399 1.00 94.62 94 PRO A N 1
ATOM 783 C CA . PRO A 1 94 ? -11.335 3.075 -6.331 1.00 94.62 94 PRO A CA 1
ATOM 784 C C . PRO A 1 94 ? -11.709 3.533 -7.747 1.00 94.62 94 PRO A C 1
ATOM 786 O O . PRO A 1 94 ? -11.275 2.937 -8.730 1.00 94.62 94 PRO A O 1
ATOM 789 N N . ASN A 1 95 ? -12.443 4.644 -7.876 1.00 94.81 95 ASN A N 1
ATOM 790 C CA . ASN A 1 95 ? -12.837 5.204 -9.171 1.00 94.81 95 ASN A CA 1
ATOM 791 C C . ASN A 1 95 ? -11.634 5.651 -10.014 1.00 94.81 95 ASN A C 1
ATOM 793 O O . ASN A 1 95 ? -11.629 5.453 -11.229 1.00 94.81 95 ASN A O 1
ATOM 797 N N . LYS A 1 96 ? -10.593 6.217 -9.383 1.00 94.94 96 LYS A N 1
ATOM 798 C CA . LYS A 1 96 ? -9.366 6.616 -10.092 1.00 94.94 96 LYS A CA 1
ATOM 799 C C . LYS A 1 96 ? -8.601 5.392 -10.583 1.00 94.94 96 LYS A C 1
ATOM 801 O O . LYS A 1 96 ? -8.134 5.388 -11.720 1.00 94.94 96 LYS A O 1
ATOM 806 N N . ILE A 1 97 ? -8.526 4.347 -9.755 1.00 92.69 97 ILE A N 1
ATOM 807 C CA . ILE A 1 97 ? -7.910 3.064 -10.121 1.00 92.69 97 ILE A CA 1
ATOM 808 C C . ILE A 1 97 ? -8.656 2.450 -11.309 1.00 92.69 97 ILE A C 1
ATOM 810 O O . ILE A 1 97 ? -8.033 2.096 -12.307 1.00 92.69 97 ILE A O 1
ATOM 814 N N . LEU A 1 98 ? -9.988 2.405 -11.255 1.00 95.50 98 LEU A N 1
ATOM 815 C CA . LEU A 1 98 ? -10.813 1.861 -12.332 1.00 95.50 98 LEU A CA 1
ATOM 816 C C . LEU A 1 98 ? -10.661 2.658 -13.637 1.00 95.50 98 LEU A C 1
ATOM 818 O O . LEU A 1 98 ? -10.530 2.074 -14.714 1.00 95.50 98 LEU A O 1
ATOM 822 N N . ALA A 1 99 ? -10.652 3.990 -13.562 1.00 95.44 99 ALA A N 1
ATOM 823 C CA . ALA A 1 99 ? -10.431 4.848 -14.724 1.00 95.44 99 ALA A CA 1
ATOM 824 C C . ALA A 1 99 ? -9.038 4.626 -15.334 1.00 95.44 99 ALA A C 1
ATOM 826 O O . ALA A 1 99 ? -8.903 4.516 -16.556 1.00 95.44 99 ALA A O 1
ATOM 827 N N . LEU A 1 100 ? -8.008 4.495 -14.491 1.00 92.88 100 LEU A N 1
ATOM 828 C CA . LEU A 1 100 ? -6.653 4.172 -14.925 1.00 92.88 100 LEU A CA 1
ATOM 829 C C . LEU A 1 100 ? -6.604 2.805 -15.612 1.00 92.88 100 LEU A C 1
ATOM 831 O O . LEU A 1 100 ? -6.059 2.711 -16.709 1.00 92.88 100 LEU A O 1
ATOM 835 N N . GLN A 1 101 ? -7.207 1.776 -15.016 1.00 90.38 101 GLN A N 1
ATOM 836 C CA . GLN A 1 101 ? -7.282 0.433 -15.594 1.00 90.38 101 GLN A CA 1
ATOM 837 C C . GLN A 1 101 ? -7.970 0.446 -16.960 1.00 90.38 101 GLN A C 1
ATOM 839 O O . GLN A 1 101 ? -7.436 -0.117 -17.912 1.00 90.38 101 GLN A O 1
ATOM 844 N N . LYS A 1 102 ? -9.106 1.143 -17.100 1.00 92.25 102 LYS A N 1
ATOM 845 C CA . LYS A 1 102 ? -9.792 1.307 -18.394 1.00 92.25 102 LYS A CA 1
ATOM 846 C C . LYS A 1 102 ? -8.890 1.989 -19.425 1.00 92.25 102 LYS A C 1
ATOM 848 O O . LYS A 1 102 ? -8.765 1.508 -20.548 1.00 92.25 102 LYS A O 1
ATOM 853 N N . ARG A 1 103 ? -8.209 3.072 -19.037 1.00 90.31 103 ARG A N 1
ATOM 854 C CA . ARG A 1 103 ? -7.271 3.790 -19.913 1.00 90.31 103 ARG A CA 1
ATOM 855 C C . ARG A 1 103 ? -6.098 2.908 -20.344 1.00 90.31 103 ARG A C 1
ATOM 857 O O . ARG A 1 103 ? -5.725 2.937 -21.511 1.00 90.31 103 ARG A O 1
ATOM 864 N N . LEU A 1 104 ? -5.516 2.143 -19.422 1.00 86.62 104 LEU A N 1
ATOM 865 C CA . LEU A 1 104 ? -4.406 1.234 -19.710 1.00 86.62 104 LEU A CA 1
ATOM 866 C C . LEU A 1 104 ? -4.851 0.067 -20.589 1.00 86.62 104 LEU A C 1
ATOM 868 O O . LEU A 1 104 ? -4.159 -0.243 -21.548 1.00 86.62 104 LEU A O 1
ATOM 872 N N . LYS A 1 105 ? -6.031 -0.511 -20.343 1.00 84.62 105 LYS A N 1
ATOM 873 C CA . LYS A 1 105 ? -6.612 -1.557 -21.194 1.00 84.62 105 LYS A CA 1
ATOM 874 C C . LYS A 1 105 ? -6.783 -1.081 -22.638 1.00 84.62 105 LYS A C 1
ATOM 876 O O . LYS A 1 105 ? -6.424 -1.806 -23.557 1.00 84.62 105 LYS A O 1
ATOM 881 N N . ASN A 1 106 ? -7.258 0.150 -22.832 1.00 78.44 106 ASN A N 1
ATOM 882 C CA . ASN A 1 106 ? -7.412 0.741 -24.165 1.00 78.44 106 ASN A CA 1
ATOM 883 C C . ASN A 1 106 ? -6.065 1.036 -24.851 1.00 78.44 106 ASN A C 1
ATOM 885 O O . ASN A 1 106 ? -5.998 1.044 -26.074 1.00 78.44 106 ASN A O 1
ATOM 889 N N . LYS A 1 107 ? -4.993 1.276 -24.082 1.00 75.44 107 LYS A N 1
ATOM 890 C CA . LYS A 1 107 ? -3.627 1.453 -24.610 1.00 75.44 107 LYS A CA 1
ATOM 891 C C . LYS A 1 107 ? -2.907 0.124 -24.855 1.00 75.44 107 LYS A C 1
ATOM 893 O O . LYS A 1 107 ? -2.088 0.034 -25.759 1.00 75.44 107 LYS A O 1
ATOM 898 N N . SER A 1 108 ? -3.233 -0.911 -24.085 1.00 64.06 108 SER A N 1
ATOM 899 C CA . SER A 1 108 ? -2.638 -2.252 -24.135 1.00 64.06 108 SER A CA 1
ATOM 900 C C . SER A 1 108 ? -3.187 -3.114 -25.284 1.00 64.06 108 SER A C 1
ATOM 902 O O . SER A 1 108 ? -3.291 -4.331 -25.153 1.00 64.06 108 SER A O 1
ATOM 904 N N . LEU A 1 109 ? -3.539 -2.512 -26.426 1.00 57.06 109 LEU A N 1
ATOM 905 C CA . LEU A 1 109 ? -3.994 -3.239 -27.623 1.00 57.06 109 LEU A CA 1
ATOM 906 C C . LEU A 1 109 ? -2.906 -4.135 -28.242 1.00 57.06 109 LEU A C 1
ATOM 908 O O . LEU A 1 109 ? -3.203 -4.957 -29.106 1.00 57.06 109 LEU A O 1
ATOM 912 N N . SER A 1 110 ? -1.668 -4.044 -27.756 1.00 60.78 110 SER A N 1
ATOM 913 C CA . SER A 1 110 ? -0.681 -5.112 -27.884 1.00 60.78 110 SER A CA 1
ATOM 914 C C . SER A 1 110 ? -1.150 -6.315 -27.051 1.00 60.78 110 SER A C 1
ATOM 916 O O . SER A 1 110 ? -0.862 -6.416 -25.862 1.00 60.78 110 SER A O 1
ATOM 918 N N . LYS A 1 111 ? -1.911 -7.234 -27.662 1.00 65.25 111 LYS A N 1
ATOM 919 C CA . LYS A 1 111 ? -2.303 -8.547 -27.101 1.00 65.25 111 LYS A CA 1
ATOM 920 C C . LYS A 1 111 ? -1.101 -9.500 -26.946 1.00 65.25 111 LYS A C 1
ATOM 922 O O . LYS A 1 111 ? -1.221 -10.696 -27.198 1.00 65.25 111 LYS A O 1
ATOM 927 N N . ARG A 1 112 ? 0.079 -8.973 -26.639 1.00 72.94 112 ARG A N 1
ATOM 928 C CA . ARG A 1 112 ? 1.323 -9.735 -26.609 1.00 72.94 112 ARG A CA 1
ATOM 929 C C . ARG A 1 112 ? 1.575 -10.225 -25.196 1.00 72.94 112 ARG A C 1
ATOM 931 O O . ARG A 1 112 ? 1.322 -9.511 -24.224 1.00 72.94 112 ARG A O 1
ATOM 938 N N . ASN A 1 113 ? 2.058 -11.454 -25.092 1.00 78.56 113 ASN A N 1
ATOM 939 C CA . ASN A 1 113 ? 2.428 -12.023 -23.806 1.00 78.56 113 ASN A CA 1
ATOM 940 C C . ASN A 1 113 ? 3.624 -11.241 -23.224 1.00 78.56 113 ASN A C 1
ATOM 942 O O . ASN A 1 113 ? 4.461 -10.741 -23.983 1.00 78.56 113 ASN A O 1
ATOM 946 N N . PRO A 1 114 ? 3.732 -11.108 -21.891 1.00 75.75 114 PRO A N 1
ATOM 947 C CA . PRO A 1 114 ? 4.932 -10.559 -21.265 1.00 75.75 114 PRO A CA 1
ATOM 948 C C . PRO A 1 114 ? 6.192 -11.308 -21.734 1.00 75.75 114 PRO A C 1
ATOM 950 O O . PRO A 1 114 ? 6.206 -12.539 -21.722 1.00 75.75 114 PRO A O 1
ATOM 953 N N . GLY A 1 115 ? 7.234 -10.586 -22.159 1.00 77.88 115 GLY A N 1
ATOM 954 C CA . GLY A 1 115 ? 8.477 -11.182 -22.668 1.00 77.88 115 GLY A CA 1
ATOM 955 C C . GLY A 1 115 ? 8.517 -11.488 -24.169 1.00 77.88 115 GLY A C 1
ATOM 956 O O . GLY A 1 115 ? 9.540 -11.964 -24.644 1.00 77.88 115 GLY A O 1
ATOM 957 N N . ASP A 1 116 ? 7.441 -11.237 -24.921 1.00 82.69 116 ASP A N 1
ATOM 958 C CA . ASP A 1 116 ? 7.333 -11.623 -26.341 1.00 82.69 116 ASP A CA 1
ATOM 959 C C . ASP A 1 116 ? 8.116 -10.718 -27.317 1.00 82.69 116 ASP A C 1
ATOM 961 O O . ASP A 1 116 ? 8.340 -11.072 -28.473 1.00 82.69 116 ASP A O 1
ATOM 965 N N . ALA A 1 117 ? 8.515 -9.521 -26.892 1.00 78.06 117 ALA A N 1
ATOM 966 C CA . ALA A 1 117 ? 9.148 -8.537 -27.764 1.00 78.06 117 ALA A CA 1
ATOM 967 C C . ALA A 1 117 ? 10.332 -7.858 -27.080 1.00 78.06 117 ALA A C 1
ATOM 969 O O . ALA A 1 117 ? 10.377 -7.764 -25.855 1.00 78.06 117 ALA A O 1
ATOM 970 N N . VAL A 1 118 ? 11.273 -7.345 -27.880 1.00 78.81 118 VAL A N 1
ATOM 971 C CA . VAL A 1 118 ? 12.485 -6.672 -27.383 1.00 78.81 118 VAL A CA 1
ATOM 972 C C . VAL A 1 118 ? 12.128 -5.478 -26.489 1.00 78.81 118 VAL A C 1
ATOM 974 O O . VAL A 1 118 ? 12.741 -5.295 -25.440 1.00 78.81 118 VAL A O 1
ATOM 977 N N . ASP A 1 119 ? 11.082 -4.729 -26.844 1.00 80.12 119 ASP A N 1
ATOM 978 C CA . ASP A 1 119 ? 10.533 -3.601 -26.080 1.00 80.12 119 ASP A CA 1
ATOM 979 C C . ASP A 1 119 ? 9.726 -4.011 -24.829 1.00 80.12 119 ASP A C 1
ATOM 981 O O . ASP A 1 119 ? 9.334 -3.151 -24.043 1.00 80.12 119 ASP A O 1
ATOM 985 N N . ASN A 1 120 ? 9.509 -5.312 -24.609 1.00 78.38 120 ASN A N 1
ATOM 986 C CA . ASN A 1 120 ? 8.805 -5.878 -23.455 1.00 78.38 120 ASN A CA 1
ATOM 987 C C . ASN A 1 120 ? 9.522 -7.121 -22.897 1.00 78.38 120 ASN A C 1
ATOM 989 O O . ASN A 1 120 ? 8.882 -8.111 -22.532 1.00 78.38 120 ASN A O 1
ATOM 993 N N . SER A 1 121 ? 10.854 -7.096 -22.878 1.00 84.31 121 SER A N 1
ATOM 994 C CA . SER A 1 121 ? 11.658 -8.223 -22.400 1.00 84.31 121 SER A CA 1
ATOM 995 C C . SER A 1 121 ? 11.581 -8.346 -20.878 1.00 84.31 121 SER A C 1
ATOM 997 O O . SER A 1 121 ? 11.496 -7.343 -20.164 1.00 84.31 121 SER A O 1
ATOM 999 N N . TRP A 1 12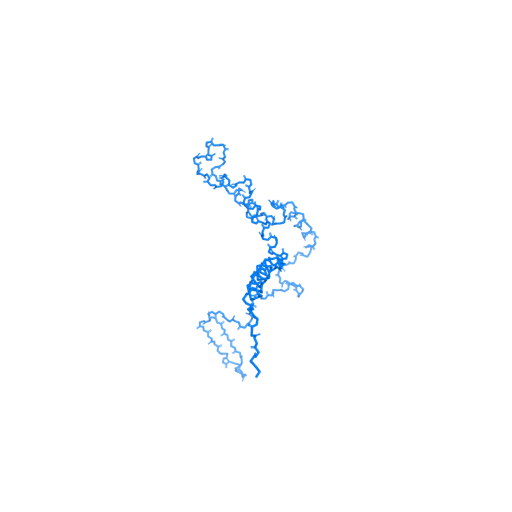2 ? 11.642 -9.578 -20.365 1.00 85.94 122 TRP A N 1
ATOM 1000 C CA . TRP A 1 122 ? 11.819 -9.801 -18.932 1.00 85.94 122 TRP A CA 1
ATOM 1001 C C . TRP A 1 122 ? 13.141 -9.177 -18.482 1.00 85.94 122 TRP A C 1
ATOM 1003 O O . TRP A 1 122 ? 14.182 -9.408 -19.093 1.00 85.94 122 TRP A O 1
ATOM 1013 N N . VAL A 1 123 ? 13.082 -8.372 -17.423 1.00 86.81 123 VAL A N 1
ATOM 1014 C CA . VAL A 1 123 ? 14.257 -7.756 -16.806 1.00 86.81 123 VAL A CA 1
ATOM 1015 C C . VAL A 1 123 ? 14.378 -8.241 -15.373 1.00 86.81 123 VAL A C 1
ATOM 1017 O O . VAL A 1 123 ? 13.425 -8.148 -14.592 1.00 86.81 123 VAL A O 1
ATOM 1020 N N . ASP A 1 124 ? 15.555 -8.749 -15.027 1.00 85.06 124 ASP A N 1
ATOM 1021 C CA . ASP A 1 124 ? 15.832 -9.204 -13.673 1.00 85.06 124 ASP A CA 1
ATOM 1022 C C . ASP A 1 124 ? 15.761 -8.035 -12.690 1.00 85.06 124 ASP A C 1
ATOM 1024 O O . ASP A 1 124 ? 16.162 -6.899 -12.967 1.00 85.06 124 ASP A O 1
ATOM 1028 N N . ARG A 1 125 ? 15.207 -8.312 -11.511 1.00 84.69 125 ARG A N 1
ATOM 1029 C CA . ARG A 1 125 ? 15.044 -7.331 -10.440 1.00 84.69 125 ARG A CA 1
ATOM 1030 C C . ARG A 1 125 ? 15.985 -7.691 -9.304 1.00 84.69 125 ARG A C 1
ATOM 1032 O O . ARG A 1 125 ? 15.839 -8.742 -8.693 1.00 84.69 125 ARG A O 1
ATOM 1039 N N . GLY A 1 126 ? 16.887 -6.772 -8.980 1.00 82.81 126 GLY A N 1
ATOM 1040 C CA . GLY A 1 126 ? 17.798 -6.891 -7.846 1.00 82.81 126 GLY A CA 1
ATOM 1041 C C . GLY A 1 126 ? 19.266 -6.769 -8.251 1.00 82.81 126 GLY A C 1
ATOM 1042 O O . GLY A 1 126 ? 19.568 -6.543 -9.424 1.00 82.81 126 GLY A O 1
ATOM 1043 N N . PRO A 1 127 ? 20.183 -6.868 -7.278 1.00 84.81 127 PRO A N 1
ATOM 1044 C CA . PRO A 1 127 ? 21.611 -6.871 -7.553 1.00 84.81 127 PRO A CA 1
ATOM 1045 C C . PRO A 1 127 ? 21.983 -8.106 -8.378 1.00 84.81 127 PRO A C 1
ATOM 1047 O O . PRO A 1 127 ? 21.761 -9.234 -7.951 1.00 84.81 127 PRO A O 1
ATOM 1050 N N . ASN A 1 128 ? 22.595 -7.896 -9.539 1.00 83.62 128 ASN A N 1
ATOM 1051 C CA . ASN A 1 128 ? 23.131 -8.965 -10.388 1.00 83.62 128 ASN A CA 1
ATOM 1052 C C . ASN A 1 128 ? 24.501 -9.484 -9.907 1.00 83.62 128 ASN A C 1
ATOM 1054 O O . ASN A 1 128 ? 25.109 -10.329 -10.556 1.00 83.62 128 ASN A O 1
ATOM 1058 N N . ASN A 1 129 ? 24.994 -8.962 -8.781 1.00 82.69 129 ASN A N 1
ATOM 1059 C CA . ASN A 1 129 ? 26.273 -9.314 -8.171 1.00 82.69 129 ASN A CA 1
ATOM 1060 C C . ASN A 1 129 ? 26.127 -10.023 -6.813 1.00 82.69 129 ASN A C 1
ATOM 1062 O O . ASN A 1 129 ? 27.133 -10.272 -6.152 1.00 82.69 129 ASN A O 1
ATOM 1066 N N . VAL A 1 130 ? 24.900 -10.337 -6.383 1.00 80.50 130 VAL A N 1
ATOM 1067 C CA . VAL A 1 130 ? 24.638 -11.096 -5.154 1.00 80.50 130 VAL A CA 1
ATOM 1068 C C . VAL A 1 130 ? 23.937 -12.395 -5.529 1.00 80.50 130 VAL A C 1
ATOM 1070 O O . VAL A 1 130 ? 22.785 -12.394 -5.955 1.00 80.50 130 VAL A O 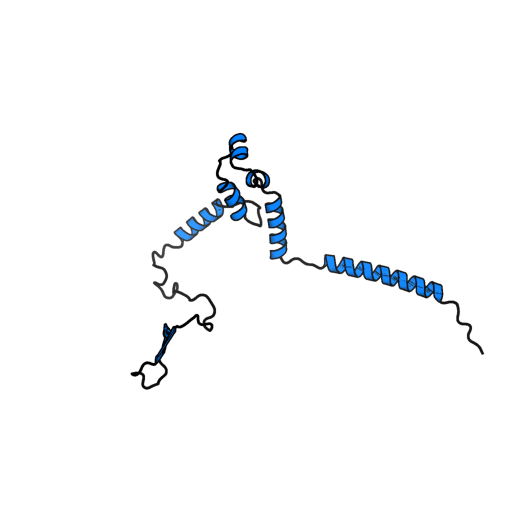1
ATOM 1073 N N . GLY A 1 131 ? 24.647 -13.512 -5.376 1.00 78.50 131 GLY A N 1
ATOM 1074 C CA . GLY A 1 131 ? 24.081 -14.847 -5.551 1.00 78.50 131 GLY A CA 1
ATOM 1075 C C . GLY A 1 131 ? 23.264 -15.288 -4.334 1.00 78.50 131 GLY A C 1
ATOM 1076 O O . GLY A 1 131 ? 23.550 -14.903 -3.200 1.00 78.50 131 GLY A O 1
ATOM 1077 N N . GLY A 1 132 ? 22.250 -16.121 -4.568 1.00 83.88 132 GLY A N 1
ATOM 1078 C CA . GLY A 1 132 ? 21.590 -16.883 -3.508 1.00 83.88 132 GLY A CA 1
ATOM 1079 C C . GLY A 1 132 ? 22.431 -18.081 -3.049 1.00 83.88 132 GLY A C 1
ATOM 1080 O O . GLY A 1 132 ? 23.609 -18.214 -3.377 1.00 83.88 132 GLY A O 1
ATOM 1081 N N . ARG A 1 133 ? 21.813 -18.999 -2.300 1.00 89.19 133 ARG A N 1
ATOM 1082 C CA . ARG A 1 133 ? 22.458 -20.265 -1.923 1.00 89.19 133 ARG A CA 1
ATOM 1083 C C . ARG A 1 133 ? 22.491 -21.224 -3.117 1.00 89.19 133 ARG A C 1
ATOM 1085 O O . ARG A 1 133 ? 21.471 -21.838 -3.417 1.00 89.19 133 ARG A O 1
ATOM 1092 N N . THR A 1 134 ? 23.667 -21.406 -3.702 1.00 88.25 134 THR A N 1
ATOM 1093 C CA . THR A 1 134 ? 23.962 -22.419 -4.730 1.00 88.25 134 THR A CA 1
ATOM 1094 C C . THR A 1 134 ? 24.508 -23.684 -4.067 1.00 88.25 134 THR A C 1
ATOM 1096 O O . THR A 1 134 ? 25.364 -23.590 -3.187 1.00 88.25 134 THR A O 1
ATOM 1099 N N . ARG A 1 135 ? 24.009 -24.868 -4.433 1.00 90.69 135 ARG A N 1
ATOM 1100 C CA . ARG A 1 135 ? 24.428 -26.148 -3.831 1.00 90.69 135 ARG A CA 1
ATOM 1101 C C . ARG A 1 135 ? 25.512 -26.843 -4.634 1.00 90.69 135 ARG A C 1
ATOM 1103 O O . ARG A 1 135 ? 26.354 -27.513 -4.044 1.00 90.69 135 ARG A O 1
ATOM 1110 N N . ILE A 1 136 ? 25.458 -26.727 -5.956 1.00 92.12 136 ILE A N 1
ATOM 111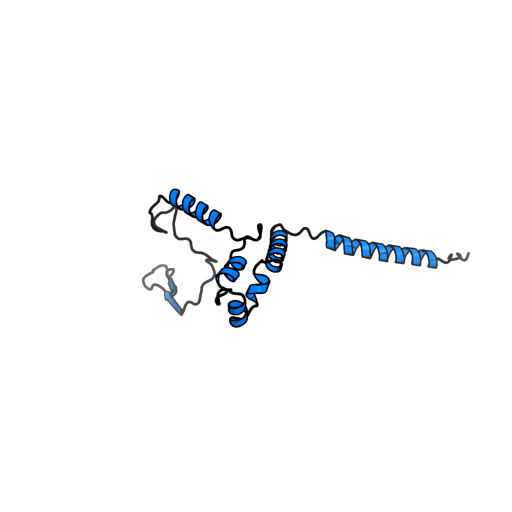1 C CA . ILE A 1 136 ? 26.376 -27.410 -6.860 1.00 92.12 136 ILE A CA 1
ATOM 1112 C C . ILE A 1 136 ? 26.833 -26.425 -7.925 1.00 92.12 136 ILE A C 1
ATOM 1114 O O . ILE A 1 136 ? 26.055 -25.639 -8.466 1.00 92.12 136 ILE A O 1
ATOM 1118 N N . VAL A 1 137 ? 28.121 -26.503 -8.228 1.00 92.44 137 VAL A N 1
ATOM 1119 C CA . VAL A 1 137 ? 28.746 -25.800 -9.336 1.00 92.44 137 VAL A CA 1
ATOM 1120 C C . VAL A 1 137 ? 29.479 -26.849 -10.163 1.00 92.44 137 VAL A C 1
ATOM 1122 O O . VAL A 1 137 ? 30.290 -27.599 -9.620 1.00 92.44 137 VAL A O 1
ATOM 1125 N N . LEU A 1 138 ? 29.164 -26.929 -11.454 1.00 93.50 138 LEU A N 1
ATOM 1126 C CA . LEU A 1 138 ? 29.756 -27.886 -12.385 1.00 93.50 138 LEU A CA 1
ATOM 1127 C C . LEU A 1 138 ? 30.482 -27.135 -13.500 1.00 93.50 138 LEU A C 1
ATOM 1129 O O . LEU A 1 138 ? 29.871 -26.350 -14.226 1.00 93.50 138 LEU A O 1
ATOM 1133 N N . PHE A 1 139 ? 31.775 -27.400 -13.648 1.00 94.06 139 PHE A N 1
ATOM 1134 C CA . PHE A 1 139 ? 32.561 -26.929 -14.786 1.00 94.06 139 PHE A CA 1
ATOM 1135 C C . PHE A 1 139 ? 32.256 -27.793 -16.011 1.00 94.06 139 PHE A C 1
ATOM 1137 O O . PHE A 1 139 ? 32.182 -29.015 -15.887 1.00 94.06 139 PHE A O 1
ATOM 1144 N N . ASP A 1 140 ? 32.063 -27.169 -17.176 1.00 95.75 140 ASP A N 1
ATOM 1145 C CA . ASP A 1 140 ? 31.836 -27.900 -18.428 1.00 95.75 140 ASP A CA 1
ATOM 1146 C C . ASP A 1 140 ? 33.136 -28.604 -18.866 1.00 95.75 140 ASP A C 1
ATOM 1148 O O . ASP A 1 140 ? 34.087 -27.916 -19.242 1.00 95.75 140 ASP A O 1
ATOM 1152 N N . PRO A 1 141 ? 33.210 -29.949 -18.854 1.00 93.25 141 PRO A N 1
ATOM 1153 C CA . PRO A 1 141 ? 34.425 -30.665 -19.241 1.00 93.25 141 PRO A CA 1
ATOM 1154 C C . PRO A 1 141 ? 34.721 -30.571 -20.745 1.00 93.25 141 PRO A C 1
ATOM 1156 O O . PRO A 1 141 ? 35.831 -30.889 -21.165 1.00 93.25 141 PRO A O 1
ATOM 1159 N N . ASN A 1 142 ? 33.746 -30.151 -21.558 1.00 95.00 142 ASN A N 1
ATOM 1160 C CA . ASN A 1 142 ? 33.903 -30.000 -23.004 1.00 95.00 142 ASN A CA 1
ATOM 1161 C C . ASN A 1 142 ? 34.286 -28.568 -23.415 1.00 95.00 142 ASN A C 1
ATOM 1163 O O . ASN A 1 142 ? 34.471 -28.300 -24.604 1.00 95.00 142 ASN A O 1
ATOM 1167 N N . ASP A 1 143 ? 34.391 -27.633 -22.466 1.00 95.38 143 ASP A N 1
ATOM 1168 C CA . ASP A 1 143 ? 34.801 -26.262 -22.753 1.00 95.38 143 ASP A CA 1
ATOM 1169 C C . ASP A 1 143 ? 36.328 -26.130 -22.735 1.00 95.38 143 ASP A C 1
ATOM 1171 O O . ASP A 1 143 ? 36.949 -26.007 -21.683 1.00 95.38 143 ASP A O 1
ATOM 1175 N N . ALA A 1 144 ? 36.936 -26.056 -23.921 1.00 92.88 144 ALA A N 1
ATOM 1176 C CA . ALA A 1 144 ? 38.378 -25.849 -24.078 1.00 92.88 144 ALA A CA 1
ATOM 1177 C C . ALA A 1 144 ? 38.897 -24.550 -23.427 1.00 92.88 144 ALA A C 1
ATOM 1179 O O . ALA A 1 144 ? 40.098 -24.416 -23.193 1.00 92.88 144 ALA A O 1
ATOM 1180 N N . THR A 1 145 ? 38.018 -23.581 -23.140 1.00 94.69 145 THR A N 1
ATOM 1181 C CA . THR A 1 145 ? 38.394 -22.327 -22.473 1.00 94.69 145 THR A CA 1
ATOM 1182 C C . THR A 1 145 ? 38.300 -22.387 -20.950 1.00 94.69 145 THR A C 1
ATOM 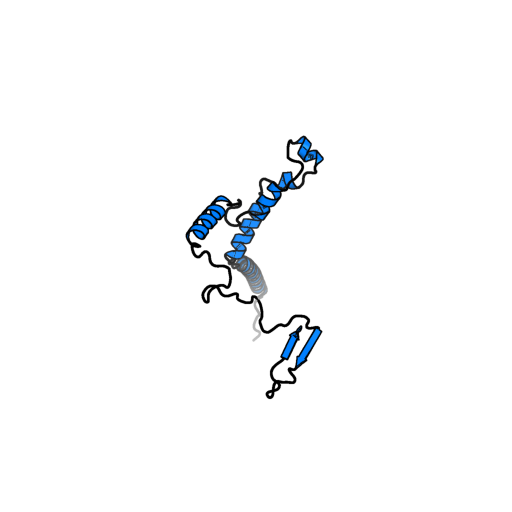1184 O O . THR A 1 145 ? 38.789 -21.463 -20.299 1.00 94.69 145 THR A O 1
ATOM 1187 N N . ASN A 1 146 ? 37.720 -23.453 -20.382 1.00 87.75 146 ASN A N 1
ATOM 1188 C CA . ASN A 1 146 ? 37.469 -23.630 -18.946 1.00 87.75 146 ASN A CA 1
ATOM 1189 C C . ASN A 1 146 ? 36.736 -22.439 -18.288 1.00 87.75 146 ASN A C 1
ATOM 1191 O O . ASN A 1 146 ? 36.991 -22.108 -17.129 1.00 87.75 146 ASN A O 1
ATOM 1195 N N . LYS A 1 147 ? 35.850 -21.754 -19.022 1.00 94.31 147 LYS A N 1
ATOM 1196 C CA . LYS A 1 147 ? 35.120 -20.558 -18.554 1.00 94.31 147 LYS A CA 1
ATOM 1197 C C . LYS A 1 147 ? 33.625 -20.794 -18.381 1.00 94.31 147 LYS A C 1
ATOM 1199 O O . LYS A 1 147 ? 32.953 -19.967 -17.765 1.00 94.31 147 LYS A O 1
ATOM 1204 N N . ARG A 1 148 ? 33.085 -21.889 -18.915 1.00 94.00 148 ARG A N 1
ATOM 1205 C CA . ARG A 1 148 ? 31.678 -22.245 -18.760 1.00 94.00 148 ARG A CA 1
ATOM 1206 C C . ARG A 1 148 ? 31.449 -23.027 -17.474 1.00 94.00 148 ARG A C 1
ATOM 1208 O O . ARG A 1 148 ? 32.097 -24.035 -17.197 1.00 94.00 148 ARG A O 1
ATOM 1215 N N . VAL A 1 149 ? 30.464 -22.560 -16.717 1.00 91.56 149 VAL A N 1
ATOM 1216 C CA . VAL A 1 149 ? 30.067 -23.129 -15.435 1.00 91.56 149 VAL A CA 1
ATOM 1217 C C . VAL A 1 149 ? 28.545 -23.177 -15.359 1.00 91.56 149 VAL A C 1
ATOM 1219 O O . VAL A 1 149 ? 27.871 -22.220 -15.739 1.00 91.56 149 VAL A O 1
ATOM 1222 N N . PHE A 1 150 ? 28.012 -24.277 -14.840 1.00 91.38 150 PHE A N 1
ATOM 1223 C CA . PHE A 1 150 ? 26.601 -24.437 -14.504 1.00 91.38 150 PHE A CA 1
ATOM 1224 C C . PHE A 1 150 ? 26.436 -24.366 -12.984 1.00 91.38 150 PHE A C 1
ATOM 1226 O O . PHE A 1 150 ? 27.226 -24.953 -12.245 1.00 91.38 150 PHE A O 1
ATOM 1233 N N . ALA A 1 151 ? 25.418 -23.649 -12.511 1.00 89.69 151 ALA A N 1
ATOM 1234 C CA . ALA A 1 151 ? 25.149 -23.447 -11.089 1.00 89.69 151 ALA A CA 1
ATOM 1235 C C . ALA A 1 151 ? 23.686 -23.788 -10.769 1.00 89.69 151 ALA A C 1
ATOM 1237 O O . ALA A 1 151 ? 22.795 -23.412 -11.533 1.00 89.69 151 ALA A O 1
ATOM 1238 N N . GLY A 1 152 ? 23.450 -24.484 -9.649 1.00 84.19 152 GLY A N 1
ATOM 1239 C CA . GLY A 1 152 ? 22.120 -24.898 -9.178 1.00 84.19 152 GLY A CA 1
ATOM 1240 C C . GLY A 1 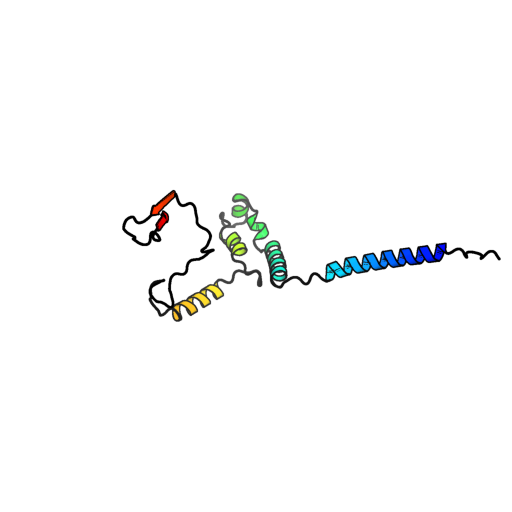152 ? 22.037 -25.168 -7.679 1.00 84.19 152 GLY A C 1
ATOM 1241 O O . GLY A 1 152 ? 23.093 -25.321 -7.018 1.00 84.19 152 GLY A O 1
#